Protein AF-A0A7C3RNH4-F1 (afdb_monomer)

Sequence (139 aa):
MKECPICKKIKEEKEKFYKSLNKPIYLCKEHLKEALLLNPRLYQDKEIQKEDICPICELEKKIISYYNGDFSDLCLYHLKIFEDKIPENTWKILIKEWEDYLKHIHNVIESYSYNQTPLKENYVMEILDLLLGTGRKIR

Solvent-accessible surface area (backbone atoms only — not comparable to full-atom values): 8529 Å² total; per-residue (Å²): 130,84,76,26,61,65,63,52,50,46,51,54,52,49,53,52,49,50,72,64,59,86,64,91,70,63,50,32,78,68,58,41,56,57,36,42,76,78,36,64,77,69,74,76,66,93,76,70,63,89,52,99,69,23,68,65,56,53,49,46,52,49,58,59,73,69,62,82,76,68,70,80,54,43,44,59,74,58,41,62,76,39,57,95,72,59,50,70,71,54,48,56,50,51,51,51,55,49,53,54,50,51,51,52,50,50,52,52,49,55,62,48,39,77,77,45,84,69,80,54,68,67,59,54,52,48,50,48,39,70,76,54,53,71,85,66,82,83,126

Secondary structure (DSSP, 8-state):
-PPPHHHHHHHHHHHHHHHH--S-----HHHHHHHHHH-GGGGG-------SS-HHHHHHHHHHHT--S-GGGS-HHHHHHTGGG--HHHHHHHHHHHHHHHHHHHHHHHHHHTTSSPPPHHHHHHHHHHHH-------

pLDDT: mean 74.91, std 15.45, range [36.03, 94.69]

Organism: Dictyoglomus thermophilum (NCBI:txid14)

Radius of gyration: 20.21 Å; Cα contacts (8 Å, |Δi|>4): 74; chains: 1; bounding box: 53×31×48 Å

Foldseek 3Di:
DQDAPLVVVLVVVLLVVLVPDPDAFADEPVSVVVSCVNPVVNPPDPDRDDDPAGPSNVVSVVSLVPDDDQLLSHALVSCLVCVVPHDPVSVVVNVVVVVVVVVVLVVVQVVVVVPDDRDDPVVSVVVCCVVRVDPDPPD

Structure (mmCIF, N/CA/C/O backbone):
data_AF-A0A7C3RNH4-F1
#
_entry.id   AF-A0A7C3RNH4-F1
#
loop_
_atom_site.group_PDB
_atom_site.id
_atom_site.type_symbol
_atom_site.label_atom_id
_atom_site.label_alt_id
_atom_site.label_comp_id
_atom_site.label_asym_id
_atom_site.label_entity_id
_atom_site.label_seq_id
_atom_site.pdbx_PDB_ins_code
_atom_site.Cartn_x
_atom_site.Cartn_y
_atom_site.Cartn_z
_atom_site.occupancy
_atom_site.B_iso_or_equiv
_atom_site.auth_seq_id
_atom_site.auth_comp_id
_atom_site.auth_asym_id
_atom_site.auth_atom_id
_atom_site.pdbx_PDB_model_num
ATOM 1 N N . MET A 1 1 ? 13.270 3.918 -0.688 1.00 50.78 1 MET A N 1
ATOM 2 C CA . MET A 1 1 ? 12.000 3.878 -1.445 1.00 50.78 1 MET A CA 1
ATOM 3 C C . MET A 1 1 ? 11.109 4.990 -0.935 1.00 50.78 1 MET A C 1
ATOM 5 O O . MET A 1 1 ? 11.051 5.172 0.277 1.00 50.78 1 MET A O 1
ATOM 9 N N . LYS A 1 2 ? 10.463 5.745 -1.829 1.00 64.00 2 LYS A N 1
ATOM 10 C CA . LYS A 1 2 ? 9.390 6.664 -1.430 1.00 64.00 2 LYS A CA 1
ATOM 11 C C . LYS A 1 2 ? 8.250 5.848 -0.803 1.00 64.00 2 LYS A C 1
ATOM 13 O O . LYS A 1 2 ? 7.966 4.740 -1.253 1.00 64.00 2 LYS A O 1
ATOM 18 N N . GLU A 1 3 ? 7.647 6.359 0.264 1.00 80.38 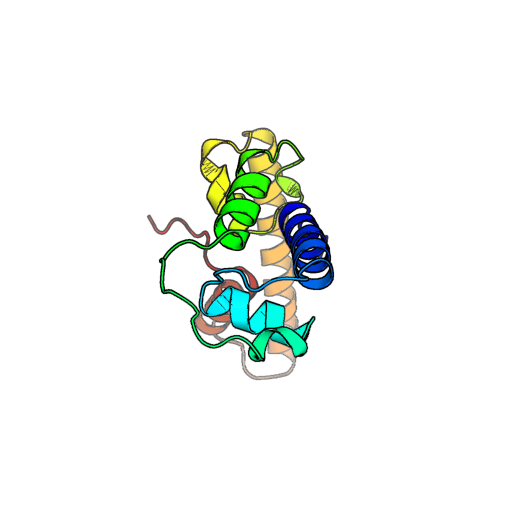3 GLU A N 1
ATOM 19 C CA . GLU A 1 3 ? 6.509 5.707 0.917 1.00 80.38 3 GLU A CA 1
ATOM 20 C C . GLU A 1 3 ? 5.247 5.924 0.071 1.00 80.38 3 GLU A C 1
ATOM 22 O O . GLU A 1 3 ? 4.913 7.062 -0.254 1.00 80.38 3 GLU A O 1
ATOM 27 N N . CYS A 1 4 ? 4.544 4.844 -0.286 1.00 87.62 4 CYS A N 1
ATOM 28 C CA . CYS A 1 4 ? 3.327 4.942 -1.091 1.00 87.62 4 CYS A CA 1
ATOM 2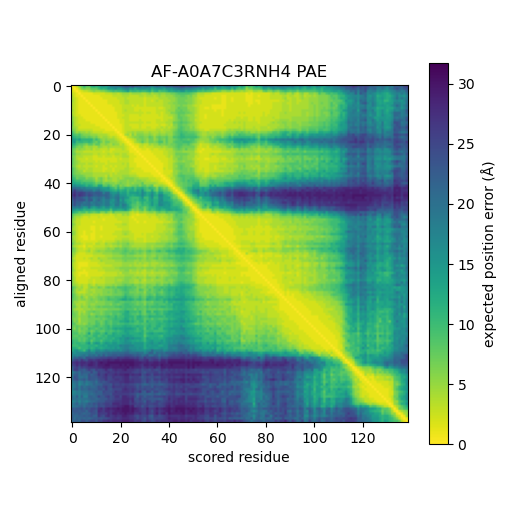9 C C . CYS A 1 4 ? 2.267 5.793 -0.361 1.00 87.62 4 CYS A C 1
ATOM 31 O O . CYS A 1 4 ? 1.909 5.465 0.778 1.00 87.62 4 CYS A O 1
ATOM 33 N N . PRO A 1 5 ? 1.706 6.837 -1.002 1.00 90.69 5 PRO A N 1
ATOM 34 C CA . PRO A 1 5 ? 0.784 7.764 -0.348 1.00 90.69 5 PRO A CA 1
ATOM 35 C C . PRO A 1 5 ? -0.508 7.085 0.121 1.00 90.69 5 PRO A C 1
ATOM 37 O O . PRO A 1 5 ? -1.033 7.436 1.176 1.00 90.69 5 PRO A O 1
ATOM 40 N N . ILE A 1 6 ? -0.994 6.073 -0.608 1.00 92.50 6 ILE A N 1
ATOM 41 C CA . ILE A 1 6 ? -2.165 5.287 -0.197 1.00 92.50 6 ILE A CA 1
ATOM 42 C C . ILE A 1 6 ? -1.843 4.446 1.041 1.00 92.50 6 ILE A C 1
ATOM 44 O O . ILE A 1 6 ? -2.595 4.494 2.012 1.00 92.50 6 ILE A O 1
ATOM 48 N N . CYS A 1 7 ? -0.709 3.730 1.052 1.00 90.31 7 CYS A N 1
ATOM 49 C CA . CYS A 1 7 ? -0.278 2.951 2.220 1.00 90.31 7 CYS A CA 1
ATOM 50 C C 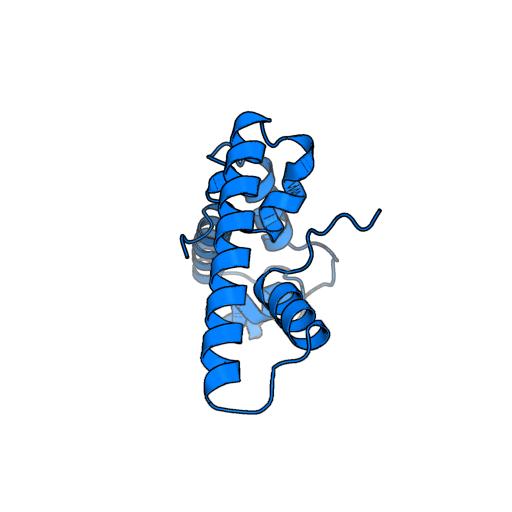. CYS A 1 7 ? -0.159 3.835 3.463 1.00 90.31 7 CYS A C 1
ATOM 52 O O . CYS A 1 7 ? -0.679 3.492 4.527 1.00 90.31 7 CYS A O 1
ATOM 54 N N . LYS A 1 8 ? 0.489 4.995 3.310 1.00 91.94 8 LYS A N 1
ATOM 55 C CA . LYS A 1 8 ? 0.651 5.977 4.379 1.00 91.94 8 LYS A CA 1
ATOM 56 C C . LYS A 1 8 ? -0.703 6.445 4.906 1.00 91.94 8 LYS A C 1
ATOM 58 O O . LYS A 1 8 ? -0.945 6.400 6.110 1.00 91.94 8 LYS A O 1
ATOM 63 N N . LYS A 1 9 ? -1.618 6.820 4.007 1.00 94.06 9 LYS A N 1
ATOM 64 C CA . LYS A 1 9 ? -2.956 7.289 4.379 1.00 94.06 9 LYS A CA 1
ATOM 65 C C . LYS A 1 9 ? -3.779 6.207 5.081 1.00 94.06 9 LYS A C 1
ATOM 67 O O . LYS A 1 9 ? -4.406 6.498 6.094 1.00 94.06 9 LYS A O 1
ATOM 72 N N . ILE A 1 10 ? -3.748 4.967 4.589 1.00 92.69 10 ILE A N 1
ATOM 73 C CA . ILE A 1 10 ? -4.409 3.822 5.236 1.00 92.69 10 ILE A CA 1
ATOM 74 C C . ILE A 1 10 ? -3.876 3.639 6.656 1.00 92.69 10 ILE A C 1
ATOM 76 O O . ILE A 1 10 ? -4.667 3.525 7.589 1.00 92.69 10 ILE A O 1
ATOM 80 N N . LYS A 1 11 ? -2.552 3.656 6.836 1.00 91.56 11 LYS A N 1
ATOM 81 C CA . LYS A 1 11 ? -1.926 3.514 8.153 1.00 91.56 11 LYS A CA 1
ATOM 82 C C . LYS A 1 11 ? -2.368 4.621 9.115 1.00 91.56 11 LYS A C 1
ATOM 84 O O . LYS A 1 11 ? -2.803 4.322 10.224 1.00 91.56 11 LYS A O 1
ATOM 89 N N . GLU A 1 12 ? -2.309 5.878 8.682 1.00 93.62 12 GLU A N 1
ATOM 90 C CA . GLU A 1 12 ? -2.720 7.031 9.492 1.00 93.62 12 GLU A CA 1
ATOM 91 C C . GLU A 1 12 ? -4.195 6.954 9.914 1.00 93.62 12 GLU A C 1
ATOM 93 O O . GLU A 1 12 ? -4.519 7.179 11.081 1.00 93.62 12 GLU A O 1
ATOM 98 N N . GLU A 1 13 ? -5.101 6.635 8.987 1.00 93.94 13 GLU A N 1
ATOM 99 C CA . GLU A 1 13 ? -6.536 6.569 9.284 1.00 93.94 13 GLU A CA 1
ATOM 100 C C . GLU A 1 13 ? -6.895 5.344 10.138 1.00 93.94 13 GLU A C 1
ATOM 102 O O . GLU A 1 13 ? -7.709 5.465 11.054 1.00 93.94 13 GLU A O 1
ATOM 107 N N . LYS A 1 14 ? -6.235 4.197 9.928 1.00 91.38 14 LYS A N 1
ATOM 108 C CA . LYS A 1 14 ? -6.353 3.023 10.808 1.00 91.38 14 LYS A CA 1
ATOM 109 C C . LYS A 1 14 ? -5.940 3.348 12.236 1.00 91.38 14 LYS A C 1
ATOM 111 O O . LYS A 1 14 ? -6.679 3.056 13.171 1.00 91.38 14 LYS A O 1
ATOM 116 N N . GLU A 1 15 ? -4.780 3.975 12.421 1.00 90.75 15 GLU A N 1
ATOM 117 C CA . GLU A 1 15 ? -4.304 4.342 13.755 1.00 90.75 15 GLU A CA 1
ATOM 118 C C . GLU A 1 15 ? -5.273 5.284 14.472 1.00 90.75 15 GLU A C 1
ATOM 120 O O . GLU A 1 15 ? -5.570 5.069 15.649 1.00 90.75 15 GLU A O 1
ATOM 125 N N . LYS A 1 16 ? -5.786 6.309 13.775 1.00 90.81 16 LYS A N 1
ATOM 126 C CA . LYS A 1 16 ? -6.811 7.213 14.324 1.00 90.81 16 LYS A CA 1
ATOM 127 C C . LYS A 1 16 ? -8.051 6.436 14.738 1.00 90.81 16 LYS A C 1
ATOM 129 O O . LYS A 1 16 ? -8.528 6.601 15.860 1.00 90.81 16 LYS A O 1
ATOM 134 N N . PHE A 1 17 ? -8.536 5.571 13.852 1.00 89.50 17 PHE A N 1
ATOM 135 C CA . PHE A 1 17 ? -9.717 4.764 14.091 1.00 89.50 17 PHE A CA 1
ATOM 136 C C . PHE A 1 17 ? -9.533 3.881 15.329 1.00 89.50 17 PHE A C 1
ATOM 138 O O . PHE A 1 17 ? -10.283 4.042 16.288 1.00 89.50 17 PHE A O 1
ATOM 145 N N . TYR A 1 18 ? -8.484 3.053 15.387 1.00 86.31 18 TYR A N 1
ATOM 146 C CA . TYR A 1 18 ? -8.235 2.137 16.507 1.00 86.31 18 TYR A CA 1
ATOM 147 C C . TYR A 1 18 ? -8.018 2.849 17.853 1.00 86.31 18 TYR A C 1
ATOM 149 O O . TYR A 1 18 ? -8.481 2.362 18.887 1.00 86.31 18 TYR A O 1
ATOM 157 N N . LYS A 1 19 ? -7.353 4.015 17.857 1.00 84.81 19 LYS A N 1
ATOM 158 C CA . LYS A 1 19 ? -7.165 4.843 19.065 1.00 84.81 19 LYS A CA 1
ATOM 159 C C . LYS A 1 19 ? -8.472 5.483 19.545 1.00 84.81 19 LYS A C 1
ATOM 161 O O . LYS A 1 19 ? -8.624 5.719 20.738 1.00 84.81 19 LYS A O 1
ATOM 166 N N . SER A 1 20 ? -9.402 5.760 18.632 1.00 84.81 20 SER A N 1
ATOM 167 C CA . SER A 1 20 ? -10.710 6.350 18.947 1.00 84.81 20 SER A CA 1
ATOM 168 C C . SER A 1 20 ? -11.774 5.334 19.379 1.00 84.81 20 SER A C 1
ATOM 170 O O . SER A 1 20 ? -12.845 5.737 19.834 1.00 84.81 20 SER A O 1
ATOM 172 N N . LEU A 1 21 ? -11.498 4.029 19.257 1.00 79.81 21 LEU A N 1
ATOM 173 C CA . LEU A 1 21 ? -12.443 2.979 19.630 1.00 79.81 21 LEU A CA 1
ATOM 174 C C . LEU A 1 21 ? -12.700 2.983 21.139 1.00 79.81 21 LEU A C 1
ATOM 176 O O . LEU A 1 21 ? -11.855 2.593 21.941 1.00 79.81 21 LEU A O 1
ATOM 180 N N . ASN A 1 22 ? -13.906 3.409 21.503 1.00 75.25 22 ASN A N 1
ATOM 181 C CA . ASN A 1 22 ? -14.434 3.417 22.867 1.00 75.25 22 ASN A CA 1
ATOM 182 C C . ASN A 1 22 ? -15.574 2.406 23.073 1.00 75.25 22 ASN A C 1
ATOM 184 O O . ASN A 1 22 ? -16.094 2.286 24.180 1.00 75.25 22 ASN A O 1
ATOM 188 N N . LYS A 1 23 ? -15.978 1.711 22.007 1.00 71.19 23 LYS A N 1
ATOM 189 C CA . LYS A 1 23 ? -17.018 0.683 21.995 1.00 71.19 23 LYS A CA 1
ATOM 190 C C . LYS A 1 23 ? -16.565 -0.498 21.136 1.00 71.19 23 LYS A C 1
ATOM 192 O O . LYS A 1 23 ? -15.784 -0.287 20.202 1.00 71.19 23 LYS A O 1
ATOM 197 N N . PRO A 1 24 ? -17.077 -1.707 21.405 1.00 69.75 24 PRO A N 1
ATOM 198 C CA . PRO A 1 24 ? -16.864 -2.859 20.543 1.00 69.75 24 PRO A CA 1
ATOM 199 C C . PRO A 1 24 ? -17.396 -2.576 19.150 1.00 69.75 24 PRO A C 1
ATOM 201 O O . PRO A 1 24 ? -18.508 -2.075 18.980 1.00 69.75 24 PRO A O 1
ATOM 204 N N . ILE A 1 25 ? -16.594 -2.917 18.157 1.00 76.12 25 ILE A N 1
ATOM 205 C CA . ILE A 1 25 ? -16.984 -2.888 16.757 1.00 76.12 25 ILE A CA 1
ATOM 206 C C . ILE A 1 25 ? -16.609 -4.216 16.124 1.00 76.12 25 ILE A C 1
ATOM 208 O O . ILE A 1 25 ? -15.694 -4.909 16.578 1.00 76.12 25 ILE A O 1
ATOM 212 N N . TYR A 1 26 ? -17.285 -4.544 15.035 1.00 79.69 26 TYR A N 1
ATOM 213 C CA . TYR A 1 26 ? -16.885 -5.682 14.238 1.00 79.69 26 TYR A CA 1
ATOM 214 C C . TYR A 1 26 ? -15.569 -5.397 13.484 1.00 79.69 26 TYR A C 1
ATOM 216 O O . TYR A 1 26 ? -15.444 -4.365 12.826 1.00 79.69 26 TYR A O 1
ATOM 224 N N . LEU A 1 27 ? -14.600 -6.317 13.554 1.00 82.38 27 LEU A N 1
ATOM 225 C CA . LEU A 1 27 ? -13.355 -6.307 12.778 1.00 82.38 27 LEU A CA 1
ATOM 226 C C . LEU A 1 27 ? -13.094 -7.695 12.190 1.00 82.38 27 LEU A C 1
ATOM 228 O O . LEU A 1 27 ? -13.251 -8.705 12.879 1.00 82.38 27 LEU A O 1
ATOM 232 N N . CYS A 1 28 ? -12.632 -7.747 10.938 1.00 83.12 28 CYS A N 1
ATOM 233 C CA . CYS A 1 28 ? -12.201 -9.004 10.333 1.00 83.12 28 CYS A CA 1
ATOM 234 C C . CYS A 1 28 ? -10.954 -9.543 11.056 1.00 83.12 28 CYS A C 1
ATOM 236 O O . CYS A 1 28 ? -10.270 -8.817 11.782 1.00 83.12 28 CYS A O 1
ATOM 238 N N . LYS A 1 29 ? -10.615 -10.818 10.836 1.00 81.75 29 LYS A N 1
ATOM 239 C CA . LYS A 1 29 ? -9.494 -11.481 11.526 1.00 81.75 29 LYS A CA 1
ATOM 240 C C . LYS A 1 29 ? -8.171 -10.714 11.415 1.00 81.75 29 LYS A C 1
ATOM 242 O O . LYS A 1 29 ? -7.426 -10.663 12.390 1.00 81.75 29 LYS A O 1
ATOM 247 N N . GLU A 1 30 ? -7.870 -10.148 10.249 1.00 83.75 30 GLU A N 1
ATOM 248 C CA . GLU A 1 30 ? -6.612 -9.428 10.029 1.00 83.75 30 GLU A CA 1
ATOM 249 C C . GLU A 1 30 ? -6.622 -8.051 10.703 1.00 83.75 30 GLU A C 1
ATOM 251 O O . GLU A 1 30 ? -5.723 -7.748 11.486 1.00 83.75 30 GLU A O 1
ATOM 256 N N . HIS A 1 31 ? -7.680 -7.257 10.518 1.00 87.50 31 HIS A N 1
ATOM 257 C CA . HIS A 1 31 ? -7.791 -5.939 11.155 1.00 87.50 31 HIS A CA 1
ATOM 258 C C . HIS A 1 31 ? -7.946 -6.019 12.676 1.00 87.50 31 HIS A C 1
ATOM 260 O O . HIS A 1 31 ? -7.488 -5.129 13.386 1.00 87.50 31 HIS A O 1
ATOM 266 N N . LEU A 1 32 ? -8.508 -7.108 13.205 1.00 84.06 32 LEU A N 1
ATOM 267 C CA . LEU A 1 32 ? -8.531 -7.365 14.642 1.00 84.06 32 LEU A CA 1
ATOM 268 C C . LEU A 1 32 ? -7.116 -7.535 15.208 1.00 84.06 32 LEU A C 1
ATOM 270 O O . LEU A 1 32 ? -6.807 -6.958 16.248 1.00 84.06 32 LEU A O 1
ATOM 274 N N . LYS A 1 33 ? -6.242 -8.296 14.535 1.00 82.81 33 LYS A N 1
ATOM 275 C CA . LYS A 1 33 ? -4.842 -8.448 14.969 1.00 82.81 33 LYS A CA 1
ATOM 276 C C . LYS A 1 33 ? -4.131 -7.096 14.995 1.00 82.81 33 LYS A C 1
ATOM 278 O O . LYS A 1 33 ? -3.463 -6.790 15.977 1.00 82.81 33 LYS A O 1
ATOM 283 N N . GLU A 1 34 ? -4.298 -6.287 13.947 1.00 86.00 34 GLU A N 1
ATOM 284 C CA . GLU A 1 34 ? -3.733 -4.931 13.888 1.00 86.00 34 GLU A CA 1
ATOM 285 C C . GLU A 1 34 ? -4.242 -4.051 15.036 1.00 86.00 34 GLU A C 1
ATOM 287 O O . GLU A 1 34 ? -3.456 -3.394 15.720 1.00 86.00 34 GLU A O 1
ATOM 292 N N . ALA A 1 35 ? -5.555 -4.063 15.274 1.00 83.38 35 ALA A N 1
ATOM 293 C CA . ALA A 1 35 ? -6.184 -3.265 16.316 1.00 83.38 35 ALA A CA 1
ATOM 294 C C . ALA A 1 35 ? -5.686 -3.656 17.713 1.00 83.38 35 ALA A C 1
ATOM 296 O O . ALA A 1 35 ? -5.413 -2.778 18.527 1.00 83.38 35 ALA A O 1
ATOM 297 N N . LEU A 1 36 ? -5.507 -4.954 17.982 1.00 81.06 36 LEU A N 1
ATOM 298 C CA . LEU A 1 36 ? -5.009 -5.455 19.268 1.00 81.06 36 LEU A CA 1
ATOM 299 C C . LEU A 1 36 ? -3.556 -5.055 19.550 1.00 81.06 36 LEU A C 1
ATOM 301 O O . LEU A 1 36 ? -3.210 -4.852 20.712 1.00 81.06 36 LEU A O 1
ATOM 305 N N . LEU A 1 37 ? -2.717 -4.896 18.520 1.00 83.38 37 LEU A N 1
ATOM 306 C CA . LEU A 1 37 ? -1.350 -4.383 18.686 1.00 83.38 37 LEU A CA 1
ATOM 307 C C . LEU A 1 37 ? -1.335 -2.917 19.141 1.00 83.38 37 LEU A C 1
ATOM 309 O O . LEU A 1 37 ? -0.444 -2.509 19.882 1.00 83.38 37 LEU A O 1
ATOM 313 N N . LEU A 1 38 ? -2.312 -2.124 18.696 1.00 81.12 38 LEU A N 1
ATOM 314 C CA . LEU A 1 38 ? -2.384 -0.684 18.962 1.00 81.12 38 LEU A CA 1
ATOM 315 C C . LEU A 1 38 ? -3.251 -0.337 20.176 1.00 81.12 38 LEU A C 1
ATOM 317 O O . LEU A 1 38 ? -2.996 0.656 20.856 1.00 81.12 38 LEU A O 1
ATOM 321 N N . ASN A 1 39 ? -4.272 -1.142 20.453 1.00 76.88 39 ASN A N 1
ATOM 322 C CA . ASN A 1 39 ? -5.185 -0.973 21.573 1.00 76.88 39 ASN A CA 1
ATOM 323 C C . ASN A 1 39 ? -5.567 -2.346 22.168 1.00 76.88 39 ASN A C 1
ATOM 325 O O . ASN A 1 39 ? -6.642 -2.883 21.881 1.00 76.88 39 ASN A O 1
ATOM 329 N N . PRO A 1 40 ? -4.716 -2.916 23.044 1.00 75.31 40 PRO A N 1
ATOM 330 C CA . PRO A 1 40 ? -4.937 -4.244 23.628 1.00 75.31 40 PRO A CA 1
ATOM 331 C C . PRO A 1 40 ? -6.228 -4.380 24.453 1.00 75.31 40 PRO A C 1
ATOM 333 O O . PRO A 1 40 ? -6.670 -5.492 24.734 1.00 75.31 40 PRO A O 1
ATO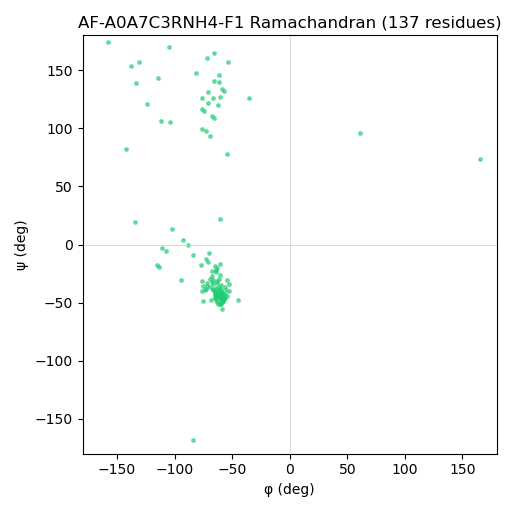M 336 N N . ARG A 1 41 ? -6.852 -3.262 24.855 1.00 71.00 41 ARG A N 1
ATOM 337 C CA . ARG A 1 41 ? -8.080 -3.248 25.670 1.00 71.00 41 ARG A CA 1
ATOM 338 C C . ARG A 1 41 ? -9.322 -3.705 24.898 1.00 71.00 41 ARG A C 1
ATOM 340 O O . ARG A 1 41 ? -10.314 -4.055 25.525 1.00 71.00 41 ARG A O 1
ATOM 347 N N . LEU A 1 42 ? -9.255 -3.762 23.565 1.00 65.94 42 LEU A N 1
ATOM 348 C CA . LEU A 1 42 ? -10.361 -4.185 22.695 1.00 65.94 42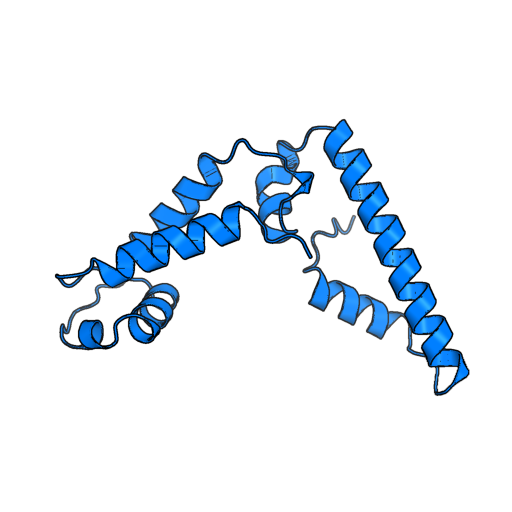 LEU A CA 1
ATOM 349 C C . LEU A 1 42 ? -10.773 -5.656 22.878 1.00 65.94 42 LEU A C 1
ATOM 351 O O . LEU A 1 42 ? -11.876 -6.027 22.498 1.00 65.94 42 LEU A O 1
ATOM 355 N N . TYR A 1 43 ? -9.920 -6.496 23.475 1.00 61.62 43 TYR A N 1
ATOM 356 C CA . TYR A 1 43 ? -10.182 -7.930 23.660 1.00 61.62 43 TYR A CA 1
ATOM 357 C C . TYR A 1 43 ? -11.282 -8.247 24.696 1.00 61.62 43 TYR A C 1
ATOM 359 O O . TYR A 1 43 ? -11.654 -9.407 24.861 1.00 61.62 43 TYR A O 1
ATOM 367 N N . GLN A 1 44 ? -11.786 -7.251 25.434 1.00 56.28 44 GLN A N 1
ATOM 368 C CA . GLN A 1 44 ? -12.686 -7.505 26.563 1.00 56.28 44 GLN A CA 1
ATOM 369 C C . GLN A 1 44 ? -14.132 -7.841 26.170 1.00 56.28 44 GLN A C 1
ATOM 371 O O . GLN A 1 44 ? -14.819 -8.471 26.974 1.00 56.28 44 GLN A O 1
ATOM 376 N N . ASP A 1 45 ? -14.570 -7.542 24.946 1.00 50.28 45 ASP A N 1
ATOM 377 C CA . ASP A 1 45 ? -15.954 -7.783 24.536 1.00 50.28 45 ASP A CA 1
ATOM 378 C C . ASP A 1 45 ? -16.089 -9.005 23.621 1.00 50.28 45 ASP A C 1
ATOM 380 O O . ASP A 1 45 ? -15.717 -9.033 22.444 1.00 50.28 45 ASP A O 1
ATOM 384 N N . LYS A 1 46 ? -16.622 -10.065 24.229 1.00 51.38 46 LYS A N 1
ATOM 385 C CA . LYS A 1 46 ? -16.995 -11.320 23.588 1.00 51.38 46 LYS A CA 1
ATOM 386 C C . LYS A 1 46 ? -18.247 -11.092 22.748 1.00 51.38 46 LYS A C 1
ATOM 388 O O . LYS A 1 46 ? -19.334 -11.101 23.299 1.00 51.38 46 LYS A O 1
ATOM 393 N N . GLU A 1 47 ? -18.062 -10.887 21.448 1.00 50.84 47 GLU A N 1
ATOM 394 C CA . GLU A 1 47 ? -18.919 -11.347 20.336 1.00 50.84 47 GLU A CA 1
ATOM 395 C C . GLU A 1 47 ? -18.525 -10.585 19.066 1.00 50.84 47 GLU A C 1
ATOM 397 O O . GLU A 1 47 ? -19.203 -9.682 18.582 1.00 50.84 47 GLU A O 1
ATOM 402 N N . ILE A 1 48 ? -17.369 -10.950 18.510 1.00 54.19 48 ILE A N 1
ATOM 403 C CA . ILE A 1 48 ? -16.988 -10.512 17.170 1.00 54.19 48 ILE A CA 1
ATOM 404 C C . ILE A 1 48 ? -17.810 -11.376 16.208 1.00 54.19 48 ILE A C 1
ATOM 406 O O . ILE A 1 48 ? -17.483 -12.544 15.980 1.00 54.19 48 ILE A O 1
ATOM 410 N N . GLN A 1 49 ? -18.917 -10.826 15.698 1.00 56.31 49 GLN A N 1
ATOM 411 C CA . GLN A 1 49 ? -19.659 -11.406 14.567 1.00 56.31 49 GLN A CA 1
ATOM 412 C C . GLN A 1 49 ? -18.693 -11.627 13.398 1.00 56.31 49 GLN A C 1
ATOM 414 O O . GLN A 1 49 ? -17.640 -11.031 13.402 1.00 56.31 49 GLN A O 1
ATOM 419 N N . LYS A 1 50 ? -18.935 -12.512 12.433 1.00 56.12 50 LYS A N 1
ATOM 420 C CA . LYS A 1 50 ? -18.015 -12.698 11.293 1.00 56.12 50 LYS A CA 1
ATOM 421 C C . LYS A 1 50 ? -18.699 -12.209 10.024 1.00 56.12 50 LYS A C 1
ATOM 423 O O . LYS A 1 50 ? -19.567 -12.905 9.516 1.00 56.12 50 LYS A O 1
ATOM 428 N N . GLU A 1 51 ? -18.282 -11.064 9.502 1.00 62.47 51 GLU A N 1
ATOM 429 C CA . GLU A 1 51 ? -18.572 -10.644 8.123 1.00 62.47 51 GLU A CA 1
ATOM 430 C C . GLU A 1 51 ? -17.273 -10.565 7.307 1.00 62.47 51 GLU A C 1
ATOM 432 O O . GLU A 1 51 ? -16.232 -10.145 7.807 1.00 62.47 51 GLU A O 1
ATOM 437 N N . ASP A 1 52 ? -17.288 -10.928 6.029 1.00 66.69 52 ASP A N 1
ATOM 438 C CA . ASP A 1 52 ? -16.056 -10.917 5.220 1.00 66.69 52 ASP A CA 1
ATOM 439 C C . ASP A 1 52 ? -15.448 -9.511 5.049 1.00 66.69 52 ASP A C 1
ATOM 441 O O . ASP A 1 52 ? -14.256 -9.365 4.777 1.00 66.69 52 ASP A O 1
ATOM 445 N N . ILE A 1 53 ? -16.250 -8.463 5.252 1.00 80.31 53 ILE A N 1
ATOM 446 C CA . ILE A 1 53 ? -15.870 -7.059 5.101 1.00 80.31 53 ILE A CA 1
ATOM 447 C C . ILE A 1 53 ? -16.153 -6.336 6.417 1.00 80.31 53 ILE A C 1
ATOM 449 O O . ILE A 1 53 ? -17.291 -6.289 6.865 1.00 80.31 53 ILE A O 1
ATOM 453 N N . CYS A 1 54 ? -15.130 -5.737 7.029 1.00 86.81 54 CYS A N 1
ATOM 454 C CA . CYS A 1 54 ? -15.304 -4.916 8.229 1.00 86.81 54 CYS A CA 1
ATOM 455 C C . CYS A 1 54 ? -15.186 -3.409 7.919 1.00 86.81 54 CYS A C 1
ATOM 457 O O . CYS A 1 54 ? -14.739 -3.042 6.827 1.00 86.81 54 CYS A O 1
ATOM 459 N N . PRO A 1 55 ? -15.515 -2.508 8.865 1.00 88.06 55 PRO A N 1
ATOM 460 C CA . PRO A 1 55 ? -15.417 -1.060 8.665 1.00 88.06 55 PRO A CA 1
ATOM 461 C C . PRO A 1 55 ? -14.031 -0.578 8.213 1.00 88.06 55 PRO A C 1
ATOM 463 O O . PRO A 1 55 ? -13.931 0.400 7.475 1.00 88.06 55 PRO A O 1
ATOM 466 N N . ILE A 1 56 ? -12.958 -1.273 8.609 1.00 91.12 56 ILE A N 1
ATOM 467 C CA . ILE A 1 56 ? -11.599 -0.965 8.145 1.00 91.12 56 ILE A CA 1
ATOM 468 C C . ILE A 1 56 ? -11.387 -1.385 6.687 1.00 91.12 56 ILE A C 1
ATOM 470 O O . ILE A 1 56 ? -10.764 -0.640 5.936 1.00 91.12 56 ILE A O 1
ATOM 474 N N . CYS A 1 57 ? -11.936 -2.523 6.251 1.00 90.94 57 CYS A N 1
ATOM 475 C CA . CYS A 1 57 ? -11.910 -2.913 4.837 1.00 90.94 57 CYS A CA 1
ATOM 476 C C . CYS A 1 57 ? -12.589 -1.843 3.968 1.00 90.94 57 CYS A C 1
ATOM 478 O O . CYS A 1 57 ? -12.075 -1.469 2.916 1.00 90.94 57 CYS A O 1
ATOM 480 N N . GLU A 1 58 ? -13.735 -1.325 4.415 1.00 91.88 58 GLU A N 1
ATOM 481 C CA . GLU A 1 58 ? -14.441 -0.246 3.718 1.00 91.88 58 GLU A CA 1
ATOM 482 C C . GLU A 1 58 ? -13.651 1.066 3.739 1.00 91.88 58 GLU A C 1
ATOM 484 O O . GLU A 1 58 ? -13.572 1.752 2.721 1.00 91.88 58 GLU A O 1
ATOM 489 N N . LEU A 1 59 ? -12.991 1.393 4.854 1.00 93.38 59 LEU A N 1
ATOM 490 C CA . LEU A 1 59 ? -12.085 2.539 4.944 1.00 93.38 59 LEU A CA 1
ATOM 491 C C . LEU A 1 59 ? -10.936 2.438 3.928 1.00 93.38 59 LEU A C 1
ATOM 493 O O . LEU A 1 59 ? -10.671 3.405 3.214 1.00 93.38 59 LEU A O 1
ATOM 497 N N . GLU A 1 60 ? -10.275 1.283 3.834 1.00 93.25 60 GLU A N 1
ATOM 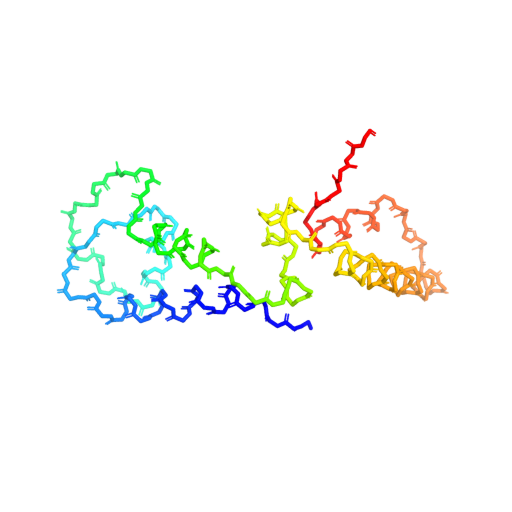498 C CA . GLU A 1 60 ? -9.203 1.032 2.863 1.00 93.25 60 GLU A CA 1
ATOM 499 C C . GLU A 1 60 ? -9.702 1.199 1.426 1.00 93.25 60 GLU A C 1
ATOM 501 O O . GLU A 1 60 ? -9.128 1.979 0.661 1.00 93.25 60 GLU A O 1
ATOM 506 N N . LYS A 1 61 ? -10.813 0.534 1.072 1.00 93.12 61 LYS A N 1
ATOM 507 C CA . LYS A 1 61 ? -11.442 0.664 -0.252 1.00 93.12 61 LYS A CA 1
ATOM 508 C C . LYS A 1 61 ? -11.776 2.114 -0.569 1.00 93.12 61 LYS A C 1
ATOM 510 O O . LYS A 1 61 ? -11.522 2.569 -1.682 1.00 93.12 61 LYS A O 1
ATOM 515 N N . LYS A 1 62 ? -12.309 2.849 0.408 1.00 94.50 62 LYS A N 1
ATOM 516 C CA . LYS A 1 62 ? -12.657 4.260 0.266 1.00 94.50 62 LYS A CA 1
ATOM 517 C C . LYS A 1 62 ? -11.419 5.091 -0.063 1.00 94.50 62 LYS A C 1
ATOM 519 O O . LYS A 1 62 ? -11.427 5.809 -1.060 1.00 94.50 62 LYS A O 1
ATOM 524 N N . ILE A 1 63 ? -10.347 4.952 0.718 1.00 94.69 63 ILE A N 1
ATOM 525 C CA . ILE A 1 63 ? -9.082 5.671 0.498 1.00 94.69 63 ILE A CA 1
ATOM 526 C C . ILE A 1 63 ? -8.525 5.377 -0.900 1.00 94.69 63 ILE A C 1
ATOM 528 O O . ILE A 1 63 ? -8.136 6.308 -1.601 1.00 94.69 63 ILE A O 1
ATOM 532 N N . ILE A 1 64 ? -8.540 4.110 -1.322 1.00 93.62 64 ILE A N 1
ATOM 533 C CA . ILE A 1 64 ? -8.100 3.706 -2.663 1.00 93.62 64 ILE A CA 1
ATOM 534 C C . ILE A 1 64 ? -8.998 4.353 -3.728 1.00 93.62 64 ILE A C 1
ATOM 536 O O . ILE A 1 64 ? -8.506 5.011 -4.636 1.00 93.62 64 ILE A O 1
ATOM 540 N N . SER A 1 65 ? -10.320 4.236 -3.611 1.00 91.12 65 SER A N 1
ATOM 541 C CA . SER A 1 65 ? -11.264 4.721 -4.630 1.00 91.12 65 SER A CA 1
ATOM 542 C C . SER A 1 65 ? -11.199 6.232 -4.886 1.00 91.12 65 SER A C 1
ATOM 544 O O . SER A 1 65 ? -11.446 6.663 -6.011 1.00 91.12 65 SER A O 1
ATOM 546 N N . TYR A 1 66 ? -10.839 7.024 -3.871 1.00 92.00 66 TYR A N 1
ATOM 547 C CA . TYR A 1 66 ? -10.718 8.482 -3.967 1.00 92.00 66 TYR A CA 1
ATOM 548 C C . TYR A 1 66 ? -9.308 8.968 -4.310 1.00 92.00 66 TYR A C 1
ATOM 550 O O . TYR A 1 66 ? -9.071 10.177 -4.326 1.00 92.00 66 TYR A O 1
ATOM 558 N N . TYR A 1 67 ? -8.364 8.065 -4.571 1.00 91.94 67 TYR A N 1
ATOM 559 C CA . TYR A 1 67 ? -7.015 8.468 -4.928 1.00 91.94 67 TYR A CA 1
ATOM 560 C C . TYR A 1 67 ? -6.986 9.184 -6.288 1.00 91.94 67 TYR A C 1
ATOM 562 O O . TYR A 1 67 ? -7.442 8.653 -7.300 1.00 91.94 67 TYR A O 1
ATOM 570 N N . ASN A 1 68 ? -6.419 10.389 -6.298 1.00 88.38 68 ASN A N 1
ATOM 571 C CA . ASN A 1 68 ? -6.252 11.243 -7.477 1.00 88.38 68 ASN A CA 1
ATOM 572 C C . ASN A 1 68 ? -4.835 11.849 -7.573 1.00 88.38 68 ASN A C 1
ATOM 574 O O . ASN A 1 68 ? -4.649 12.873 -8.228 1.00 88.38 68 ASN A O 1
ATOM 578 N N . GLY A 1 69 ? -3.863 11.255 -6.871 1.00 87.38 69 GLY A N 1
ATOM 579 C CA . GLY A 1 69 ? -2.467 11.696 -6.873 1.00 87.38 69 GLY A CA 1
ATOM 580 C C . GLY A 1 69 ? -1.651 11.135 -8.043 1.00 87.38 69 GLY A C 1
ATOM 581 O O . GLY A 1 69 ? -2.195 10.558 -8.982 1.00 87.38 69 GLY A O 1
ATOM 582 N N . ASP A 1 70 ? -0.329 11.299 -7.968 1.00 88.12 70 ASP A N 1
ATOM 583 C CA . ASP A 1 70 ? 0.608 10.796 -8.976 1.00 88.12 70 ASP A CA 1
ATOM 584 C C . ASP A 1 70 ? 0.831 9.278 -8.854 1.00 88.12 70 ASP A C 1
ATOM 586 O O . ASP A 1 70 ? 1.385 8.786 -7.868 1.00 88.12 70 ASP A O 1
ATOM 590 N N . PHE A 1 71 ? 0.444 8.531 -9.892 1.00 87.62 71 PHE A N 1
ATOM 591 C CA . PHE A 1 71 ? 0.623 7.080 -9.930 1.00 87.62 71 PHE A CA 1
ATOM 592 C C . PHE A 1 71 ? 2.093 6.649 -9.830 1.00 87.62 71 PHE A C 1
ATOM 594 O O . PHE A 1 71 ? 2.346 5.557 -9.330 1.00 87.62 71 PHE A O 1
ATOM 601 N N . SER A 1 72 ? 3.059 7.478 -10.242 1.00 82.94 72 SER A N 1
ATOM 602 C CA . SER A 1 72 ? 4.490 7.148 -10.136 1.00 82.94 72 SER A CA 1
ATOM 603 C C . SER A 1 72 ? 4.978 6.993 -8.691 1.00 82.94 72 SER A C 1
ATOM 605 O O . SER A 1 72 ? 5.944 6.281 -8.435 1.00 82.94 72 SER A O 1
ATOM 607 N N . ASP A 1 73 ? 4.273 7.582 -7.722 1.00 85.12 73 ASP A N 1
ATOM 608 C CA . ASP A 1 73 ? 4.601 7.452 -6.300 1.00 85.12 73 ASP A CA 1
ATOM 609 C C . ASP A 1 73 ? 3.933 6.225 -5.636 1.00 85.12 73 ASP A C 1
ATOM 611 O O . ASP A 1 73 ? 4.096 5.989 -4.431 1.00 85.12 73 ASP A O 1
ATOM 615 N N . LEU A 1 74 ? 3.141 5.438 -6.374 1.00 86.06 74 LEU A N 1
ATOM 616 C CA . LEU A 1 74 ? 2.447 4.270 -5.832 1.00 86.06 74 LEU A CA 1
ATOM 617 C C . LEU A 1 74 ? 3.352 3.037 -5.746 1.00 86.06 74 LEU A C 1
ATOM 619 O O . LEU A 1 74 ? 4.205 2.787 -6.590 1.00 86.06 74 LEU A O 1
ATOM 623 N N . CYS A 1 75 ? 3.112 2.200 -4.732 1.00 84.50 75 CYS A N 1
ATOM 624 C CA . CYS A 1 75 ? 3.706 0.867 -4.708 1.00 84.50 75 CYS A CA 1
ATOM 625 C C . CYS A 1 75 ? 3.043 -0.039 -5.755 1.00 84.50 75 CYS A C 1
ATOM 627 O O . CYS A 1 75 ? 1.906 0.192 -6.169 1.00 84.50 75 CYS A O 1
ATOM 629 N N . LEU A 1 76 ? 3.726 -1.126 -6.116 1.00 80.12 76 LEU A N 1
ATOM 630 C CA . LEU A 1 76 ? 3.291 -2.063 -7.158 1.00 80.12 76 LEU A CA 1
ATOM 631 C C . LEU A 1 76 ? 1.900 -2.657 -6.903 1.00 80.12 76 LEU A C 1
ATOM 633 O O . LEU A 1 76 ? 1.103 -2.781 -7.830 1.00 80.12 76 LEU A O 1
ATOM 637 N N . TYR A 1 77 ? 1.569 -2.935 -5.639 1.00 82.81 77 TYR A N 1
ATOM 638 C CA . TYR A 1 77 ? 0.228 -3.374 -5.253 1.00 82.81 77 TYR A CA 1
ATOM 639 C C . TYR A 1 77 ? -0.854 -2.361 -5.661 1.00 82.81 77 TYR A C 1
ATOM 641 O O . TYR A 1 77 ? -1.841 -2.732 -6.291 1.00 82.81 77 TYR A O 1
ATOM 649 N N . HIS A 1 78 ? -0.660 -1.076 -5.349 1.00 88.25 78 HIS A N 1
ATOM 650 C CA . HIS A 1 78 ? -1.631 -0.039 -5.692 1.00 88.25 78 HIS A CA 1
ATOM 651 C C . HIS A 1 78 ? -1.599 0.313 -7.181 1.00 88.25 78 HIS A C 1
ATOM 653 O O . HIS A 1 78 ? -2.660 0.524 -7.757 1.00 88.25 78 HIS A O 1
ATOM 659 N N . LEU A 1 79 ? -0.431 0.296 -7.830 1.00 86.69 79 LEU A N 1
ATOM 660 C CA . LEU A 1 79 ? -0.326 0.445 -9.286 1.00 86.69 79 LEU A CA 1
ATOM 661 C C . LEU A 1 79 ? -1.186 -0.584 -10.022 1.00 86.69 79 LEU A C 1
ATOM 663 O O . LEU A 1 79 ? -1.928 -0.215 -10.925 1.00 86.69 79 LEU A O 1
ATOM 667 N N . LYS A 1 80 ? -1.156 -1.849 -9.587 1.00 84.25 80 LYS A N 1
ATOM 668 C CA . LYS A 1 80 ? -1.973 -2.921 -10.171 1.00 84.25 80 LYS A CA 1
ATOM 669 C C . LYS A 1 80 ? -3.477 -2.640 -10.082 1.00 84.25 80 LYS A C 1
ATOM 671 O O . LYS A 1 80 ? -4.214 -2.984 -10.995 1.00 84.25 80 LYS A O 1
ATOM 676 N N . ILE A 1 81 ? -3.939 -1.995 -9.009 1.00 88.12 81 ILE A N 1
ATOM 677 C CA . ILE A 1 81 ? -5.354 -1.615 -8.850 1.00 88.12 81 ILE A CA 1
ATOM 678 C C . ILE A 1 81 ? -5.763 -0.537 -9.864 1.00 88.12 81 ILE A C 1
ATOM 680 O O . ILE A 1 81 ? -6.914 -0.496 -10.296 1.00 88.12 81 ILE A O 1
ATOM 684 N N . PHE A 1 82 ? -4.831 0.337 -10.241 1.00 88.69 82 PHE A N 1
ATOM 685 C CA . PHE A 1 82 ? -5.077 1.438 -11.165 1.00 88.69 82 PHE A CA 1
ATOM 686 C C . PHE A 1 82 ? -4.560 1.178 -12.579 1.00 88.69 82 PHE A C 1
ATOM 688 O O . PHE A 1 82 ? -4.528 2.137 -13.337 1.00 88.69 82 PHE A O 1
ATOM 695 N N . GLU A 1 83 ? -4.191 -0.056 -12.952 1.00 83.75 83 GLU A N 1
ATOM 696 C CA . GLU A 1 83 ? -3.558 -0.380 -14.249 1.00 83.75 83 GLU A CA 1
ATOM 697 C C . GLU A 1 83 ? -4.268 0.317 -15.424 1.00 83.75 83 GLU A C 1
ATOM 699 O O . GLU A 1 83 ? -3.634 1.030 -16.198 1.00 83.75 83 GLU A O 1
ATOM 704 N N . ASP A 1 84 ? -5.600 0.229 -15.469 1.00 84.94 84 ASP A N 1
ATOM 705 C CA . ASP A 1 84 ? -6.431 0.804 -16.538 1.00 84.94 84 ASP A CA 1
ATOM 706 C C . ASP A 1 84 ? -6.549 2.341 -16.507 1.00 84.94 84 ASP A C 1
ATOM 708 O O . ASP A 1 84 ? -7.056 2.955 -17.445 1.00 84.94 84 ASP A O 1
ATOM 712 N N . LYS A 1 85 ? -6.130 2.978 -15.411 1.00 87.06 85 LYS A N 1
ATOM 713 C CA . LYS A 1 85 ? -6.211 4.428 -15.184 1.00 87.06 85 LYS A CA 1
ATOM 714 C C . LYS A 1 85 ? -4.853 5.123 -15.256 1.00 87.06 85 LYS A C 1
ATOM 716 O O . LYS A 1 85 ? -4.822 6.351 -15.173 1.00 87.06 85 LYS A O 1
ATOM 721 N N . ILE A 1 86 ? -3.750 4.382 -15.388 1.00 85.94 86 ILE A N 1
ATOM 722 C CA . ILE A 1 86 ? -2.411 4.972 -15.464 1.00 85.94 86 ILE A CA 1
ATOM 723 C C . ILE A 1 86 ? -2.258 5.689 -16.816 1.00 85.94 86 ILE A C 1
ATOM 725 O O . ILE A 1 86 ? -2.363 5.051 -17.865 1.00 85.94 86 ILE A O 1
ATOM 729 N N . PRO A 1 87 ? -1.971 7.004 -16.831 1.00 88.12 87 PRO A N 1
ATOM 730 C CA . PRO A 1 87 ? -1.710 7.726 -18.069 1.00 88.12 87 PRO A CA 1
ATOM 731 C C . PRO A 1 87 ? -0.483 7.171 -18.796 1.00 88.12 87 PRO A C 1
ATOM 733 O O . PRO A 1 87 ? 0.515 6.824 -18.166 1.00 88.12 87 PRO A O 1
ATOM 736 N N . GLU A 1 88 ? -0.501 7.180 -20.130 1.00 85.50 88 GLU A N 1
ATOM 737 C CA . GLU A 1 88 ? 0.594 6.645 -20.954 1.00 85.50 88 GLU A CA 1
ATOM 738 C C . GLU A 1 88 ? 1.960 7.270 -20.615 1.00 85.50 88 GLU A C 1
ATOM 740 O O . GLU A 1 88 ? 2.978 6.580 -20.566 1.00 85.50 88 GLU A O 1
ATOM 745 N N . ASN A 1 89 ? 1.993 8.577 -20.338 1.00 85.94 89 ASN A N 1
ATOM 746 C CA . ASN A 1 89 ? 3.227 9.257 -19.948 1.00 85.94 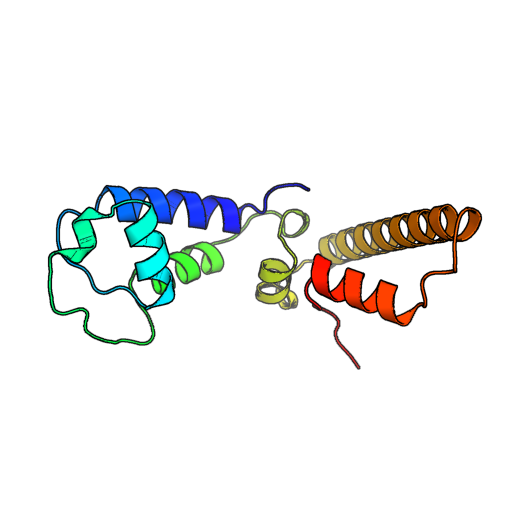89 ASN A CA 1
ATOM 747 C C . ASN A 1 89 ? 3.763 8.744 -18.601 1.00 85.94 89 ASN A C 1
ATOM 749 O O . ASN A 1 89 ? 4.956 8.490 -18.463 1.00 85.94 89 ASN A O 1
ATOM 753 N N . THR A 1 90 ? 2.880 8.530 -17.625 1.00 84.38 90 THR A N 1
ATOM 754 C CA . THR A 1 90 ? 3.253 7.955 -16.329 1.00 84.38 90 THR A CA 1
ATOM 755 C C . THR A 1 90 ? 3.711 6.507 -16.482 1.00 84.38 90 THR A C 1
ATOM 757 O O . THR A 1 90 ? 4.701 6.113 -15.874 1.00 84.38 90 THR A O 1
ATOM 760 N N . TRP A 1 91 ? 3.069 5.731 -17.358 1.00 83.44 91 TRP A N 1
ATOM 761 C CA . TRP A 1 91 ? 3.501 4.372 -17.682 1.00 83.44 91 TRP A CA 1
ATOM 762 C C . TRP A 1 91 ? 4.918 4.336 -18.269 1.00 83.44 91 TRP A C 1
ATOM 764 O O . TRP A 1 91 ? 5.747 3.539 -17.839 1.00 83.44 91 TRP A O 1
ATOM 774 N N . LYS A 1 92 ? 5.237 5.244 -19.200 1.00 81.25 92 LYS A N 1
ATOM 775 C CA . LYS A 1 92 ? 6.591 5.384 -19.766 1.00 81.25 92 LYS A CA 1
ATOM 776 C C . LYS A 1 92 ? 7.642 5.685 -18.693 1.00 81.25 92 LYS A C 1
ATOM 778 O O . LYS A 1 92 ? 8.732 5.120 -18.744 1.00 81.25 92 LYS A O 1
ATOM 783 N N . ILE A 1 93 ? 7.313 6.539 -17.721 1.00 83.62 93 ILE A N 1
ATOM 784 C CA . ILE A 1 93 ? 8.191 6.835 -16.579 1.00 83.62 93 ILE A CA 1
ATOM 785 C C . ILE A 1 93 ? 8.412 5.573 -15.735 1.00 83.62 93 ILE A C 1
ATOM 787 O O . ILE A 1 93 ? 9.559 5.211 -15.490 1.00 83.62 93 ILE A O 1
ATOM 791 N N . LEU A 1 94 ? 7.338 4.864 -15.370 1.00 81.88 94 LEU A N 1
ATOM 792 C CA . LEU A 1 94 ? 7.405 3.633 -14.572 1.00 81.88 94 LEU A CA 1
ATOM 793 C C . LEU A 1 94 ? 8.242 2.536 -15.245 1.00 81.88 94 LEU A C 1
ATOM 795 O O . LEU A 1 94 ? 9.042 1.878 -14.585 1.00 81.88 94 LEU A O 1
ATOM 799 N N . ILE A 1 95 ? 8.099 2.356 -16.562 1.00 80.38 95 ILE A N 1
ATOM 800 C CA . ILE A 1 95 ? 8.912 1.402 -17.331 1.00 80.38 95 ILE A CA 1
ATOM 801 C C . ILE A 1 95 ? 10.395 1.769 -17.263 1.00 80.38 95 ILE A C 1
ATOM 803 O O . ILE A 1 95 ? 11.229 0.899 -17.026 1.00 80.38 95 ILE A O 1
ATOM 807 N N . LYS A 1 96 ? 10.733 3.053 -17.414 1.00 79.88 96 LYS A N 1
ATOM 808 C CA . LYS A 1 96 ? 12.123 3.506 -17.323 1.00 79.88 96 LYS A CA 1
ATOM 809 C C . LYS A 1 96 ? 12.709 3.260 -15.930 1.00 79.88 96 LYS A C 1
ATOM 811 O O . LYS A 1 96 ? 13.819 2.745 -15.817 1.00 79.88 96 LYS A O 1
ATOM 816 N N . GLU A 1 97 ? 11.964 3.586 -14.875 1.00 78.38 97 GLU A N 1
ATOM 817 C CA . GLU A 1 97 ? 12.385 3.310 -13.495 1.00 78.38 97 GLU A CA 1
ATOM 818 C C . GLU A 1 97 ? 12.594 1.808 -13.255 1.00 78.38 97 GLU A C 1
ATOM 820 O O . GLU A 1 97 ? 13.558 1.408 -12.599 1.00 78.38 97 GLU A O 1
ATOM 825 N N . TRP A 1 98 ? 11.734 0.967 -13.833 1.00 76.38 98 TRP A N 1
ATOM 826 C CA . TRP A 1 98 ? 11.854 -0.486 -13.765 1.00 76.38 98 TRP A CA 1
ATOM 827 C C . TRP A 1 98 ? 13.108 -1.014 -14.473 1.00 76.38 98 TRP A C 1
ATOM 829 O O . TRP A 1 98 ? 13.835 -1.838 -13.917 1.00 76.38 98 TRP A O 1
ATOM 839 N N . GLU A 1 99 ? 13.394 -0.528 -15.681 1.00 76.25 99 GLU A N 1
ATOM 840 C CA . GLU A 1 99 ? 14.606 -0.883 -16.426 1.00 76.25 99 GLU A CA 1
ATOM 841 C C . GLU A 1 99 ? 15.877 -0.484 -15.671 1.00 76.25 99 GLU A C 1
ATOM 843 O O . GLU A 1 99 ? 16.846 -1.245 -15.635 1.00 76.25 99 GLU A O 1
ATOM 848 N N . ASP A 1 100 ? 15.880 0.688 -15.039 1.00 75.88 100 ASP A N 1
ATOM 849 C CA . ASP A 1 100 ? 17.019 1.157 -14.251 1.00 75.88 100 ASP A CA 1
ATOM 850 C C . ASP A 1 100 ? 17.202 0.331 -12.967 1.00 75.88 100 ASP A C 1
ATOM 852 O O . ASP A 1 100 ? 18.336 0.003 -12.600 1.00 75.88 100 ASP A O 1
ATOM 856 N N . TYR A 1 101 ? 16.109 -0.100 -12.330 1.00 71.75 101 TYR A N 1
ATOM 857 C CA . TYR A 1 101 ? 16.167 -1.021 -11.193 1.00 71.75 101 TYR A CA 1
ATOM 858 C C . TYR A 1 101 ? 16.711 -2.403 -11.588 1.00 71.75 101 TYR A C 1
ATOM 860 O O . TYR A 1 101 ? 17.565 -2.954 -10.890 1.00 71.75 101 TYR A O 1
ATOM 868 N N . LEU A 1 102 ? 16.288 -2.943 -12.737 1.00 73.38 102 LEU A N 1
ATOM 869 C CA . LEU A 1 102 ? 16.814 -4.204 -13.271 1.00 73.38 102 LEU A CA 1
ATOM 870 C C . LEU A 1 102 ? 18.319 -4.127 -13.551 1.00 73.38 102 LEU A C 1
ATOM 872 O O . LEU A 1 102 ? 19.058 -5.026 -13.149 1.00 73.38 102 LEU A O 1
ATOM 876 N N . LYS A 1 103 ? 18.794 -3.040 -14.173 1.00 77.75 103 LYS A N 1
ATOM 877 C CA . LYS A 1 103 ? 20.236 -2.812 -14.381 1.00 77.75 103 LYS A CA 1
ATOM 878 C C . LYS A 1 103 ? 20.994 -2.789 -13.057 1.00 77.75 103 LYS A C 1
ATOM 880 O O . LYS A 1 103 ? 22.057 -3.392 -12.950 1.00 77.75 103 LYS A O 1
ATOM 885 N N . HIS A 1 104 ? 20.451 -2.114 -12.041 1.00 70.75 104 HIS A N 1
ATOM 886 C CA . HIS A 1 104 ? 21.075 -2.070 -10.721 1.00 70.75 104 HIS A CA 1
ATOM 887 C C . HIS A 1 104 ? 21.205 -3.470 -10.110 1.00 70.75 104 HIS A C 1
ATOM 889 O O . HIS A 1 104 ? 22.262 -3.815 -9.588 1.00 70.75 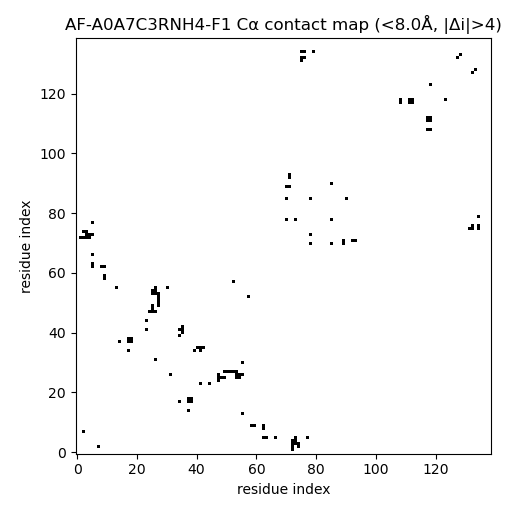104 HIS A O 1
ATOM 895 N N . ILE A 1 105 ? 20.166 -4.297 -10.226 1.00 68.94 105 ILE A N 1
ATOM 896 C CA . ILE A 1 105 ? 20.186 -5.675 -9.731 1.00 68.94 105 ILE A CA 1
ATOM 897 C C . ILE A 1 105 ? 21.207 -6.530 -10.479 1.00 68.94 105 ILE A C 1
ATOM 899 O O . ILE A 1 105 ? 21.993 -7.213 -9.824 1.00 68.94 105 ILE A O 1
ATOM 903 N N . HIS A 1 106 ? 21.264 -6.448 -11.812 1.00 70.38 106 HIS A N 1
ATOM 904 C CA . HIS A 1 106 ? 22.300 -7.130 -12.595 1.00 70.38 106 HIS A CA 1
ATOM 905 C C . HIS A 1 106 ? 23.708 -6.730 -12.144 1.00 70.38 106 HIS A C 1
ATOM 907 O O . HIS A 1 106 ? 24.517 -7.609 -11.862 1.00 70.38 106 HIS A O 1
ATOM 913 N N . ASN A 1 107 ? 23.970 -5.434 -11.950 1.00 70.38 107 ASN A N 1
ATOM 914 C CA . ASN A 1 107 ? 25.264 -4.961 -11.450 1.00 70.38 107 ASN A CA 1
ATOM 915 C C . ASN A 1 107 ? 25.597 -5.533 -10.061 1.00 70.38 107 ASN A C 1
ATOM 917 O O . ASN A 1 107 ? 26.739 -5.908 -9.800 1.00 70.38 107 ASN A O 1
ATOM 921 N N . VAL A 1 108 ? 24.611 -5.617 -9.157 1.00 66.31 108 VAL A N 1
ATOM 922 C CA . VAL A 1 108 ? 24.806 -6.211 -7.824 1.00 66.31 108 VAL A CA 1
ATOM 923 C C . VAL A 1 108 ? 25.153 -7.698 -7.943 1.00 66.31 108 VAL A C 1
ATOM 925 O O . VAL A 1 108 ? 26.090 -8.157 -7.292 1.00 66.31 108 VAL A O 1
ATOM 928 N N . ILE A 1 109 ? 24.464 -8.445 -8.805 1.00 65.25 109 ILE A N 1
ATOM 929 C CA . ILE A 1 109 ? 24.729 -9.872 -9.041 1.00 65.25 109 ILE A CA 1
ATOM 930 C C . ILE A 1 109 ? 26.110 -10.091 -9.647 1.00 65.25 109 ILE A C 1
ATOM 932 O O . ILE A 1 109 ? 26.861 -10.931 -9.152 1.00 65.25 109 ILE A O 1
ATOM 936 N N . GLU A 1 110 ? 26.468 -9.325 -10.676 1.00 64.31 110 GLU A N 1
ATOM 937 C CA . GLU A 1 110 ? 27.794 -9.368 -11.294 1.00 64.31 110 GLU A CA 1
ATOM 938 C C . GLU A 1 110 ? 28.884 -9.082 -10.252 1.00 64.31 110 GLU A C 1
ATOM 940 O O . GLU A 1 110 ? 29.840 -9.852 -10.132 1.00 64.31 110 GLU A O 1
ATOM 945 N N . SER A 1 111 ? 28.693 -8.058 -9.411 1.00 59.53 111 SER A N 1
ATOM 946 C CA . SER A 1 111 ? 29.630 -7.714 -8.333 1.00 59.53 111 SER A CA 1
ATOM 947 C C . SER A 1 111 ? 29.769 -8.814 -7.271 1.00 59.53 111 SER A C 1
ATOM 949 O O . SER A 1 111 ? 30.847 -8.998 -6.702 1.00 59.53 111 SER A O 1
ATOM 951 N N . TYR A 1 112 ? 28.703 -9.581 -7.026 1.00 55.38 112 TYR A N 1
ATOM 952 C CA . TYR A 1 112 ? 28.711 -10.719 -6.109 1.00 55.38 112 TYR A CA 1
ATOM 953 C C . TYR A 1 112 ? 29.401 -11.944 -6.732 1.00 55.38 112 TYR A C 1
ATOM 955 O O . TYR A 1 112 ? 30.198 -12.613 -6.073 1.00 55.38 112 TYR A O 1
ATOM 963 N N . SER A 1 113 ? 29.159 -12.196 -8.024 1.00 52.38 113 SER A N 1
ATOM 964 C CA . SER A 1 113 ? 29.756 -13.303 -8.784 1.00 52.38 113 SER A CA 1
ATOM 965 C C . SER A 1 113 ? 31.279 -13.200 -8.929 1.00 52.38 113 SER A C 1
ATOM 967 O O . SER A 1 113 ? 31.955 -14.215 -9.078 1.00 52.38 113 SER A O 1
ATOM 969 N N . TYR A 1 114 ? 31.834 -11.988 -8.822 1.00 51.78 114 TYR A N 1
ATOM 970 C CA . TYR A 1 114 ? 33.281 -11.768 -8.816 1.00 51.78 114 TYR A CA 1
ATOM 971 C C . TYR A 1 114 ? 33.962 -12.343 -7.557 1.00 51.78 114 TYR A C 1
ATOM 973 O O . TYR A 1 114 ? 35.153 -12.638 -7.590 1.00 51.78 114 TYR A O 1
ATOM 981 N N . ASN A 1 115 ? 33.216 -12.537 -6.458 1.00 50.81 115 ASN A N 1
ATOM 982 C CA . ASN A 1 115 ? 33.770 -12.952 -5.166 1.00 50.81 115 ASN A CA 1
ATOM 983 C C . ASN A 1 115 ? 33.303 -14.336 -4.671 1.00 50.81 115 ASN A C 1
ATOM 985 O O . ASN A 1 115 ? 33.984 -14.882 -3.806 1.00 50.81 115 ASN A O 1
ATOM 989 N N . GLN A 1 116 ? 32.211 -14.925 -5.190 1.00 57.75 116 GLN A N 1
ATOM 990 C CA . GLN A 1 116 ? 31.745 -16.302 -4.902 1.00 57.75 116 GLN A CA 1
ATOM 991 C C . GLN A 1 116 ? 30.833 -16.860 -6.020 1.00 57.75 116 GLN A C 1
ATOM 993 O O . GLN A 1 116 ? 30.485 -16.147 -6.957 1.00 57.75 116 GLN A O 1
ATOM 998 N N . THR A 1 117 ? 30.456 -18.147 -5.911 1.00 55.81 117 THR A N 1
ATOM 999 C CA . THR A 1 117 ? 29.607 -18.923 -6.840 1.00 55.81 117 THR A CA 1
ATOM 1000 C C . THR A 1 117 ? 28.489 -18.078 -7.475 1.00 55.81 117 THR A C 1
ATOM 1002 O O . THR A 1 117 ? 27.706 -17.478 -6.736 1.00 55.81 117 THR A O 1
ATOM 1005 N N . PRO A 1 118 ? 28.368 -18.049 -8.817 1.00 56.78 118 PRO A N 1
ATOM 1006 C CA . PRO A 1 118 ? 27.394 -17.202 -9.495 1.00 56.78 118 PRO A CA 1
ATOM 1007 C C . PRO A 1 118 ? 25.962 -17.494 -9.030 1.00 56.78 118 PRO A C 1
ATOM 1009 O O . PRO A 1 118 ? 25.527 -18.649 -8.988 1.00 56.78 118 PRO A O 1
ATOM 1012 N N . LEU A 1 119 ? 25.219 -16.434 -8.707 1.00 58.72 119 LEU A N 1
ATOM 1013 C CA . LEU A 1 119 ? 23.780 -16.503 -8.464 1.00 58.72 119 LEU A CA 1
ATOM 1014 C C . LEU A 1 119 ? 23.089 -16.960 -9.753 1.00 58.72 119 LEU A C 1
ATOM 1016 O O . LEU A 1 119 ? 23.203 -16.310 -10.790 1.00 58.72 119 LEU A O 1
ATOM 1020 N N . LYS A 1 120 ? 22.383 -18.093 -9.697 1.00 64.12 120 LYS A N 1
ATOM 1021 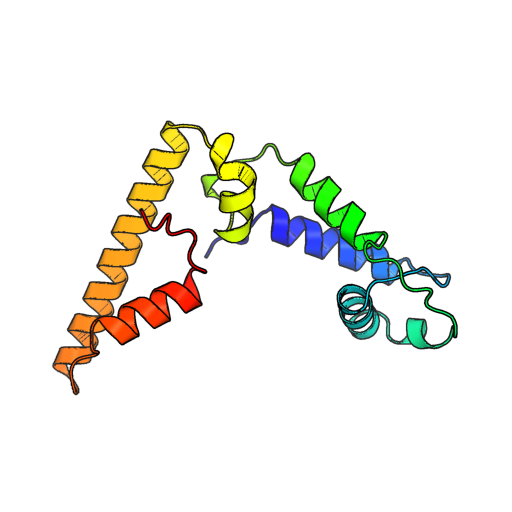C CA . LYS A 1 120 ? 21.605 -18.575 -10.843 1.00 64.12 120 LYS A CA 1
ATOM 1022 C C . LYS A 1 120 ? 20.450 -17.610 -11.133 1.00 64.12 120 LYS A C 1
ATOM 1024 O O . LYS A 1 120 ? 19.794 -17.127 -10.211 1.00 64.12 120 LYS A O 1
ATOM 1029 N N . GLU A 1 121 ? 20.179 -17.384 -12.415 1.00 62.38 121 GLU A N 1
ATOM 1030 C CA . GLU A 1 121 ? 19.159 -16.455 -12.925 1.00 62.38 121 GLU A CA 1
ATOM 1031 C C . GLU A 1 121 ? 17.762 -16.685 -12.317 1.00 62.38 121 GLU A C 1
ATOM 1033 O O . GLU A 1 121 ? 17.038 -15.737 -12.025 1.00 62.38 121 GLU A O 1
ATOM 1038 N N . ASN A 1 122 ? 17.403 -17.937 -12.022 1.00 59.78 122 ASN A N 1
ATOM 1039 C CA . ASN A 1 122 ? 16.138 -18.272 -11.369 1.00 59.78 122 ASN A CA 1
ATOM 1040 C C . ASN A 1 122 ? 16.025 -17.698 -9.944 1.00 59.78 122 ASN A C 1
ATOM 1042 O O . ASN A 1 122 ? 14.959 -17.223 -9.576 1.00 59.78 122 ASN A O 1
ATOM 1046 N N . TYR A 1 123 ? 17.111 -17.664 -9.166 1.00 60.38 123 TYR A N 1
ATOM 1047 C CA . TYR A 1 123 ? 17.094 -17.076 -7.819 1.00 60.38 123 TYR A CA 1
ATOM 1048 C C . TYR A 1 123 ? 16.997 -15.555 -7.857 1.00 60.38 123 TYR A C 1
ATOM 1050 O O . TYR A 1 123 ? 16.367 -14.945 -7.002 1.00 60.38 123 TYR A O 1
ATOM 1058 N N . VAL A 1 124 ? 17.596 -14.935 -8.870 1.00 63.69 124 VAL A N 1
ATOM 1059 C CA . VAL A 1 124 ? 17.482 -13.494 -9.115 1.00 63.69 124 VAL A CA 1
ATOM 1060 C C . VAL A 1 124 ? 16.038 -13.128 -9.427 1.00 63.69 124 VAL A C 1
ATOM 1062 O O . VAL A 1 124 ? 15.507 -12.170 -8.872 1.00 63.69 124 VAL A O 1
ATOM 1065 N N . MET A 1 125 ? 15.395 -13.922 -10.279 1.00 59.97 125 MET A N 1
ATOM 1066 C CA . MET A 1 125 ? 13.989 -13.755 -10.628 1.00 59.97 125 MET A CA 1
ATOM 1067 C C . MET A 1 125 ? 13.074 -13.997 -9.427 1.00 59.97 125 MET A C 1
ATOM 1069 O O . MET A 1 125 ? 12.160 -13.213 -9.218 1.00 59.97 125 MET A O 1
ATOM 1073 N N . GLU A 1 126 ? 13.358 -14.990 -8.584 1.00 55.41 126 GLU A N 1
ATOM 1074 C CA . GLU A 1 126 ? 12.630 -15.205 -7.326 1.00 55.41 126 GLU A CA 1
ATOM 1075 C C . GLU A 1 126 ? 12.814 -14.044 -6.335 1.00 55.41 126 GLU A C 1
ATOM 1077 O O . GLU A 1 126 ? 11.847 -13.611 -5.716 1.00 55.41 126 GLU A O 1
ATOM 1082 N N . ILE A 1 127 ? 14.025 -13.490 -6.199 1.00 57.38 127 ILE A N 1
ATOM 1083 C CA . ILE A 1 127 ? 14.292 -12.320 -5.344 1.00 57.38 127 ILE A CA 1
ATOM 1084 C C . ILE A 1 127 ? 13.563 -11.085 -5.880 1.00 57.38 127 ILE A C 1
ATOM 1086 O O . ILE A 1 127 ? 12.970 -10.343 -5.102 1.00 57.38 127 ILE A O 1
ATOM 1090 N N . LEU A 1 128 ? 13.572 -10.871 -7.195 1.00 57.53 128 LEU A N 1
ATOM 1091 C CA . LEU A 1 128 ? 12.801 -9.816 -7.853 1.00 57.53 128 LEU A CA 1
ATOM 1092 C C . LEU A 1 128 ? 11.300 -9.998 -7.612 1.00 57.53 128 LEU A C 1
ATOM 1094 O O . LEU A 1 128 ? 10.625 -9.049 -7.228 1.00 57.53 128 LEU A O 1
ATOM 1098 N N . ASP A 1 129 ? 10.788 -11.213 -7.774 1.00 56.28 129 ASP A N 1
ATOM 1099 C CA . ASP A 1 129 ? 9.388 -11.552 -7.530 1.00 56.28 129 ASP A CA 1
ATOM 1100 C C . ASP A 1 129 ? 8.999 -11.333 -6.058 1.00 56.28 129 ASP A C 1
ATOM 1102 O O . ASP A 1 129 ? 7.910 -10.828 -5.778 1.00 56.28 129 ASP A O 1
ATOM 1106 N N . LEU A 1 130 ? 9.899 -11.642 -5.119 1.00 50.50 130 LEU A N 1
ATOM 1107 C CA . LEU A 1 130 ? 9.720 -11.436 -3.678 1.00 50.50 130 LEU A CA 1
ATOM 1108 C C . LEU A 1 130 ? 9.816 -9.960 -3.264 1.00 50.50 130 LEU A C 1
ATOM 1110 O O . LEU A 1 130 ? 9.054 -9.519 -2.405 1.00 50.50 130 LEU A O 1
ATOM 1114 N N . LEU A 1 131 ? 10.734 -9.191 -3.855 1.00 48.91 131 LEU A N 1
ATOM 1115 C CA . LEU A 1 131 ? 10.921 -7.764 -3.566 1.00 48.91 131 LEU A CA 1
ATOM 1116 C C . LEU A 1 131 ? 9.838 -6.895 -4.208 1.00 48.91 131 LEU A C 1
ATOM 1118 O O . LEU A 1 131 ? 9.503 -5.835 -3.676 1.00 48.91 131 LEU A O 1
ATOM 1122 N N . LEU A 1 132 ? 9.317 -7.321 -5.358 1.00 54.31 132 LEU A N 1
ATOM 1123 C CA . LEU A 1 132 ? 8.485 -6.485 -6.218 1.00 54.31 132 LEU A CA 1
ATOM 1124 C C . LEU A 1 132 ? 7.035 -6.984 -6.293 1.00 54.31 132 LEU A C 1
ATOM 1126 O O . LEU A 1 132 ? 6.158 -6.187 -6.595 1.00 54.31 132 LEU A O 1
ATOM 1130 N N . GLY A 1 133 ? 6.735 -8.242 -5.954 1.00 43.28 133 GLY A N 1
ATOM 1131 C CA . GLY A 1 133 ? 5.375 -8.793 -5.990 1.00 43.28 133 GLY A CA 1
ATOM 1132 C C . GLY A 1 133 ? 4.804 -8.760 -7.410 1.00 43.28 133 GLY A C 1
ATOM 1133 O O . GLY A 1 133 ? 4.289 -7.743 -7.860 1.00 43.28 133 GLY A O 1
ATOM 1134 N N . THR A 1 134 ? 4.910 -9.865 -8.143 1.00 43.19 134 THR A N 1
ATOM 1135 C CA . THR A 1 134 ? 4.811 -9.941 -9.615 1.00 43.19 134 THR A CA 1
ATOM 1136 C C . THR A 1 134 ? 3.555 -9.367 -10.282 1.00 43.19 134 THR A C 1
ATOM 1138 O O . THR A 1 134 ? 2.741 -10.072 -10.874 1.00 43.19 134 THR A O 1
ATOM 1141 N N . GLY A 1 135 ? 3.487 -8.046 -10.413 1.00 43.34 135 GLY A N 1
ATOM 1142 C CA . GLY A 1 135 ? 2.723 -7.351 -11.454 1.00 43.34 135 GLY A CA 1
ATOM 1143 C C . GLY A 1 135 ? 3.174 -7.682 -12.890 1.00 43.34 135 GLY A C 1
ATOM 1144 O O . GLY A 1 135 ? 2.932 -6.896 -13.798 1.00 43.34 135 GLY A O 1
ATOM 1145 N N . ARG A 1 136 ? 3.840 -8.822 -13.129 1.00 42.97 136 ARG A N 1
ATOM 1146 C CA . ARG A 1 136 ? 4.175 -9.304 -14.467 1.00 42.97 136 ARG A CA 1
ATOM 1147 C C . ARG A 1 136 ? 2.908 -9.839 -15.123 1.00 42.97 136 ARG A C 1
ATOM 1149 O O . ARG A 1 136 ? 2.356 -10.854 -14.703 1.00 42.97 136 ARG A O 1
ATOM 1156 N N . LYS A 1 137 ? 2.480 -9.184 -16.199 1.00 36.50 137 LYS A N 1
ATOM 1157 C CA . LYS A 1 137 ? 1.568 -9.778 -17.177 1.00 36.50 137 LYS A CA 1
ATOM 1158 C C . LYS A 1 137 ? 2.353 -10.873 -17.903 1.00 36.50 137 LYS A C 1
ATOM 1160 O O . LYS A 1 137 ? 3.099 -10.588 -18.835 1.00 36.50 137 LYS A O 1
ATOM 1165 N N . ILE A 1 138 ? 2.247 -12.107 -17.418 1.00 40.22 138 ILE A N 1
ATOM 1166 C CA . ILE A 1 138 ? 2.688 -13.286 -18.164 1.00 40.22 138 ILE A CA 1
ATOM 1167 C C . ILE A 1 138 ? 1.727 -13.391 -19.356 1.00 40.22 138 ILE A C 1
ATOM 1169 O O . ILE A 1 138 ? 0.528 -13.589 -19.157 1.00 40.22 138 ILE A O 1
ATOM 1173 N N . ARG A 1 139 ? 2.230 -13.132 -20.565 1.00 36.03 139 ARG A N 1
ATOM 1174 C CA . ARG A 1 139 ? 1.549 -13.462 -21.821 1.00 36.03 139 ARG A CA 1
ATOM 1175 C C . ARG A 1 139 ? 1.984 -14.843 -22.271 1.00 36.03 139 ARG A C 1
ATOM 1177 O O . ARG A 1 139 ? 3.188 -15.134 -22.105 1.00 36.03 139 ARG A O 1
#

Mean predicted aligned error: 11.55 Å